Protein AF-A0A2J8JF62-F1 (afdb_monomer_lite)

Radius of gyration: 21.21 Å; chains: 1; bounding box: 68×29×29 Å

pLDDT: mean 83.53, std 13.4, range [53.38, 96.75]

Secondary structure (DSSP, 8-state):
---GGGTS-HHHHHHHHHHHHH--TTS-HHHHHHHHHHHHHHTTPPPPP-PPP--------------

Sequence (67 aa):
LLTYSDVVGADVLDEVVTVLSDTAWDAELAVVREQRNRLCDLLGVPRPQLVPQVTLSPSQHEVPVLP

Organism: Pan troglodytes (NCBI:txid9598)

Structure (mmCIF, N/CA/C/O backbone):
data_AF-A0A2J8JF62-F1
#
_entry.id   AF-A0A2J8JF62-F1
#
loop_
_atom_site.group_PDB
_atom_site.id
_atom_site.type_symbol
_atom_site.label_atom_id
_atom_site.label_alt_id
_atom_site.label_comp_id
_atom_site.label_asym_id
_atom_site.label_entity_id
_atom_site.label_seq_id
_atom_site.pdbx_PDB_ins_code
_atom_site.Cartn_x
_atom_site.Cartn_y
_atom_site.Cartn_z
_atom_site.occupancy
_atom_site.B_iso_or_equiv
_atom_site.auth_seq_id
_atom_site.auth_comp_id
_atom_site.auth_asym_id
_atom_site.auth_atom_id
_atom_site.pdbx_PDB_model_num
ATOM 1 N N . LEU A 1 1 ? -12.219 -17.005 15.316 1.00 65.25 1 LEU A N 1
ATOM 2 C CA . LEU A 1 1 ? -11.877 -16.883 13.885 1.00 65.25 1 LEU A CA 1
ATOM 3 C C . LEU A 1 1 ? -11.541 -15.417 13.676 1.00 65.25 1 LEU A C 1
ATOM 5 O O . LEU A 1 1 ? -12.403 -14.613 13.994 1.00 65.25 1 LEU A O 1
ATOM 9 N N . LEU A 1 2 ? -10.315 -15.067 13.284 1.00 60.84 2 LEU A N 1
ATOM 10 C CA . LEU A 1 2 ? -10.021 -13.685 12.896 1.00 60.84 2 LEU A CA 1
ATOM 11 C C . LEU A 1 2 ? -10.591 -13.504 11.488 1.00 60.84 2 LEU A C 1
ATOM 13 O O . LEU A 1 2 ? -10.247 -14.281 10.595 1.00 60.84 2 LEU A O 1
ATOM 17 N N . THR A 1 3 ? -11.505 -12.563 11.309 1.00 74.25 3 THR A N 1
ATOM 18 C CA . THR A 1 3 ? -12.077 -12.243 9.998 1.00 74.25 3 THR A CA 1
ATOM 19 C C . THR A 1 3 ? -11.390 -11.005 9.435 1.00 74.25 3 THR A C 1
ATOM 21 O O . THR A 1 3 ? -10.853 -10.194 10.182 1.00 74.25 3 THR A O 1
ATOM 24 N N . TYR A 1 4 ? -11.370 -10.841 8.111 1.00 67.38 4 TYR A N 1
ATOM 25 C CA . TYR A 1 4 ? -10.692 -9.702 7.475 1.00 67.38 4 TYR A CA 1
ATOM 26 C C . TYR A 1 4 ? -11.250 -8.337 7.924 1.00 67.38 4 TYR A C 1
ATOM 28 O O . TYR A 1 4 ? -10.505 -7.361 7.970 1.00 67.38 4 TYR A O 1
ATOM 36 N N . SER A 1 5 ? -12.517 -8.288 8.347 1.00 66.19 5 SER A N 1
ATOM 37 C CA . SER A 1 5 ? -13.156 -7.112 8.955 1.00 66.19 5 SER A CA 1
ATOM 38 C C . SER A 1 5 ? -12.606 -6.730 10.333 1.00 66.19 5 SER A C 1
ATOM 40 O O . SER A 1 5 ? -12.818 -5.607 10.774 1.00 66.19 5 SER A O 1
ATOM 42 N N . ASP A 1 6 ? -11.902 -7.636 11.018 1.00 71.50 6 ASP A N 1
ATOM 43 C CA . ASP A 1 6 ? -11.241 -7.334 12.295 1.00 71.50 6 ASP A CA 1
ATOM 44 C C . ASP A 1 6 ? -9.886 -6.627 12.090 1.00 71.50 6 ASP A C 1
ATOM 46 O O . ASP A 1 6 ? -9.296 -6.126 13.045 1.00 71.50 6 ASP A O 1
ATOM 50 N N . VAL A 1 7 ? -9.373 -6.611 10.851 1.00 70.75 7 VAL A N 1
ATOM 51 C CA . VAL A 1 7 ? -8.055 -6.060 10.488 1.00 70.75 7 VAL A CA 1
ATOM 52 C C . VAL A 1 7 ? -8.190 -4.711 9.779 1.00 70.75 7 VAL A C 1
ATOM 54 O O . VAL A 1 7 ? -7.344 -3.840 9.963 1.00 70.75 7 VAL A O 1
ATOM 57 N N . VAL A 1 8 ? -9.255 -4.521 8.995 1.00 76.56 8 VAL A N 1
ATOM 58 C CA . VAL A 1 8 ? -9.548 -3.278 8.266 1.00 76.56 8 VAL A CA 1
ATOM 59 C C . VAL A 1 8 ? -11.038 -2.966 8.273 1.00 76.56 8 VAL A C 1
ATOM 61 O O . VAL A 1 8 ? -11.870 -3.873 8.289 1.00 76.56 8 VAL A O 1
ATOM 64 N N . GLY A 1 9 ? -11.374 -1.673 8.216 1.00 81.19 9 GLY A N 1
ATOM 65 C CA . GLY A 1 9 ? -12.749 -1.226 7.997 1.00 81.19 9 GLY A CA 1
ATOM 66 C C . GLY A 1 9 ? -13.335 -1.843 6.724 1.00 81.19 9 GLY A C 1
ATOM 67 O O . GLY A 1 9 ? -12.630 -2.035 5.732 1.00 81.19 9 GLY A O 1
ATOM 68 N N . ALA A 1 10 ? -14.625 -2.185 6.753 1.00 74.06 10 ALA A N 1
ATOM 69 C CA . ALA A 1 10 ? -15.303 -2.834 5.626 1.00 74.06 10 ALA A CA 1
ATOM 70 C C . ALA A 1 10 ? -15.297 -1.974 4.346 1.00 74.06 10 ALA A C 1
ATOM 72 O O . ALA A 1 10 ? -15.319 -2.510 3.244 1.00 74.06 10 ALA A O 1
ATOM 73 N N . ASP A 1 11 ? -15.231 -0.654 4.508 1.00 75.25 11 ASP A N 1
ATOM 74 C CA . ASP A 1 11 ? -15.084 0.357 3.460 1.00 75.25 11 ASP A CA 1
ATOM 75 C C . ASP A 1 11 ? -13.693 0.360 2.808 1.00 75.25 11 ASP A C 1
ATOM 77 O O . ASP A 1 11 ? -13.561 0.692 1.634 1.00 75.25 11 ASP A O 1
ATOM 81 N N . VAL A 1 12 ? -12.663 -0.053 3.545 1.00 87.88 12 VAL A N 1
ATOM 82 C CA . VAL A 1 12 ? -11.273 -0.120 3.069 1.00 87.88 12 VAL A CA 1
ATOM 83 C C . VAL A 1 12 ? -10.925 -1.508 2.517 1.00 87.88 12 VAL A C 1
ATOM 85 O O . VAL A 1 12 ? -10.022 -1.648 1.692 1.00 87.88 12 VAL A O 1
ATOM 88 N N . LEU A 1 13 ? -11.649 -2.546 2.944 1.00 90.00 13 LEU A N 1
ATOM 89 C CA . LEU A 1 13 ? -11.378 -3.934 2.570 1.00 90.00 13 LEU A CA 1
ATOM 90 C C . LEU A 1 13 ? -11.451 -4.178 1.055 1.00 90.00 13 LEU A C 1
ATOM 92 O O . LEU A 1 13 ? -10.585 -4.864 0.517 1.00 90.00 13 LEU A O 1
ATOM 96 N N . ASP A 1 14 ? -12.448 -3.616 0.371 1.00 90.00 14 ASP A N 1
ATOM 97 C CA . ASP A 1 14 ? -12.627 -3.790 -1.079 1.00 90.00 14 ASP A CA 1
ATOM 98 C C . ASP A 1 14 ? -11.439 -3.218 -1.871 1.00 90.00 14 ASP A C 1
ATOM 100 O O . ASP A 1 14 ? -10.861 -3.872 -2.741 1.00 90.00 14 ASP A O 1
ATOM 104 N N . GLU A 1 15 ? -10.987 -2.031 -1.470 1.00 92.38 15 GLU A N 1
ATOM 105 C CA . GLU A 1 15 ? -9.820 -1.362 -2.037 1.00 92.38 15 GLU A CA 1
ATOM 106 C C . GLU A 1 15 ? -8.535 -2.174 -1.800 1.00 92.38 15 GLU A C 1
ATOM 108 O O . GLU A 1 15 ? -7.718 -2.346 -2.707 1.00 92.38 15 GLU A O 1
ATOM 113 N N . VAL A 1 16 ? -8.361 -2.725 -0.593 1.00 93.38 16 VAL A N 1
ATOM 114 C CA . VAL A 1 16 ? -7.216 -3.586 -0.254 1.00 93.38 16 VAL A CA 1
ATOM 115 C C . VAL A 1 16 ? -7.200 -4.842 -1.124 1.00 93.38 16 VAL A C 1
ATOM 117 O O . VAL A 1 16 ? -6.152 -5.190 -1.671 1.00 93.38 16 VAL A O 1
ATOM 120 N N . VAL A 1 17 ? -8.344 -5.512 -1.282 1.00 91.69 17 VAL A N 1
ATOM 121 C CA . VAL A 1 17 ? -8.455 -6.721 -2.114 1.00 91.69 17 VAL A CA 1
ATOM 122 C C . VAL A 1 17 ? -8.201 -6.396 -3.585 1.00 91.69 17 VAL A C 1
ATOM 124 O O . VAL A 1 17 ? -7.497 -7.155 -4.253 1.00 91.69 17 VAL A O 1
ATOM 127 N N . THR A 1 18 ? -8.698 -5.258 -4.068 1.00 94.19 18 THR A N 1
ATOM 128 C CA . THR A 1 18 ? -8.445 -4.775 -5.432 1.00 94.19 18 THR A CA 1
ATOM 129 C C . THR A 1 18 ? -6.949 -4.589 -5.672 1.00 94.19 18 THR A C 1
ATOM 131 O O . THR A 1 18 ? -6.399 -5.180 -6.597 1.00 94.19 18 THR A O 1
ATOM 134 N N . VAL A 1 19 ? -6.240 -3.872 -4.792 1.00 95.38 19 VAL A N 1
ATOM 135 C CA . VAL A 1 19 ? -4.783 -3.681 -4.935 1.00 95.38 19 VAL A CA 1
ATOM 136 C C . VAL A 1 19 ? -4.032 -5.004 -4.886 1.00 95.38 19 VAL A C 1
ATOM 138 O O . VAL A 1 19 ? -3.128 -5.217 -5.691 1.00 95.38 19 VAL A O 1
ATOM 141 N N . LEU A 1 20 ? -4.384 -5.900 -3.960 1.00 94.44 20 LEU A N 1
ATOM 142 C CA . LEU A 1 20 ? -3.738 -7.210 -3.860 1.00 94.44 20 LEU A CA 1
ATOM 143 C C . LEU A 1 20 ? -3.914 -8.046 -5.134 1.00 94.44 20 LEU A C 1
ATOM 145 O O . LEU A 1 20 ? -2.981 -8.762 -5.502 1.00 94.44 20 LEU A O 1
ATOM 149 N N . SER A 1 21 ? -5.075 -7.940 -5.783 1.00 95.25 21 SER A N 1
ATOM 150 C CA . SER A 1 21 ? -5.441 -8.734 -6.961 1.00 95.25 21 SER A CA 1
ATOM 151 C C . SER A 1 21 ? -4.88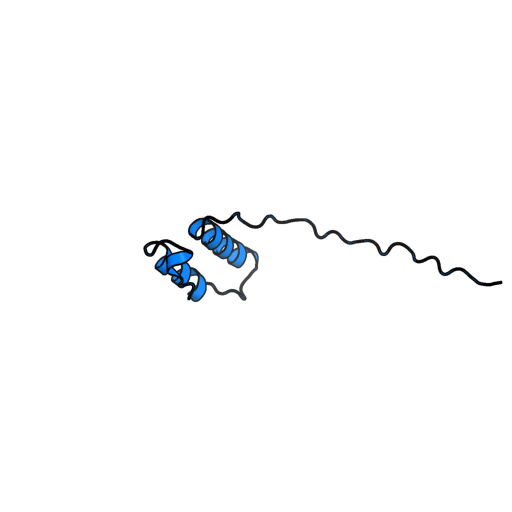2 -8.156 -8.262 1.00 95.25 21 SER A C 1
ATOM 153 O O . SER A 1 21 ? -4.369 -8.909 -9.087 1.00 95.25 21 SER A O 1
ATOM 155 N N . ASP A 1 22 ? -4.944 -6.834 -8.433 1.00 96.00 22 ASP A N 1
ATOM 156 C CA . ASP A 1 22 ? -4.568 -6.154 -9.680 1.00 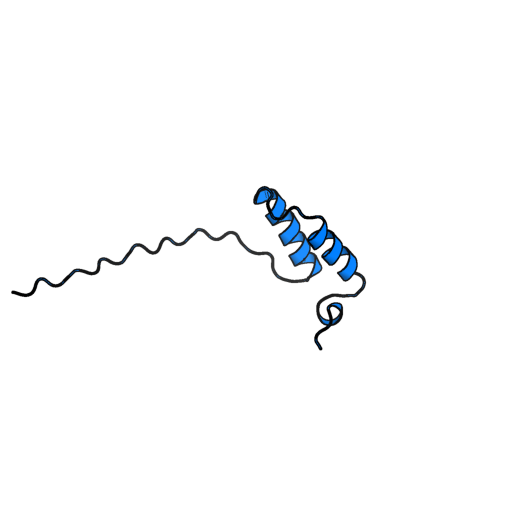96.00 22 ASP A CA 1
ATOM 157 C C . ASP A 1 22 ? -3.067 -5.850 -9.769 1.00 96.00 22 ASP A C 1
ATOM 159 O O . ASP A 1 22 ? -2.537 -5.581 -10.851 1.00 96.00 22 ASP A O 1
ATOM 163 N N . THR A 1 23 ? -2.353 -5.873 -8.640 1.00 96.19 23 THR A N 1
ATOM 164 C CA . THR A 1 23 ? -0.911 -5.616 -8.641 1.00 96.19 23 THR A CA 1
ATOM 165 C C . THR A 1 23 ? -0.155 -6.802 -9.239 1.00 96.19 23 THR A C 1
ATOM 167 O O . THR A 1 23 ? -0.140 -7.899 -8.684 1.00 96.19 23 THR A O 1
ATOM 170 N N . ALA A 1 24 ? 0.567 -6.556 -10.332 1.00 96.38 24 ALA A N 1
ATOM 171 C CA . ALA A 1 24 ? 1.578 -7.472 -10.853 1.00 96.38 24 ALA A CA 1
ATOM 172 C C . ALA A 1 24 ? 2.805 -7.485 -9.919 1.00 96.38 24 ALA A C 1
ATOM 174 O O . ALA A 1 24 ? 3.716 -6.665 -10.044 1.00 96.38 24 ALA A O 1
ATOM 175 N N . TRP A 1 25 ? 2.804 -8.380 -8.929 1.00 94.75 25 TRP A N 1
ATOM 176 C CA . TRP A 1 25 ? 3.846 -8.482 -7.892 1.00 94.75 25 TRP A CA 1
ATOM 177 C C . TRP A 1 25 ? 5.219 -8.932 -8.412 1.00 94.75 25 TRP A C 1
ATOM 179 O O . TRP A 1 25 ? 6.224 -8.771 -7.720 1.00 94.75 25 TRP A O 1
ATOM 189 N N . ASP A 1 26 ? 5.256 -9.488 -9.617 1.00 95.81 26 ASP A N 1
ATOM 190 C CA . ASP A 1 26 ? 6.443 -9.892 -10.368 1.00 95.81 26 ASP A CA 1
ATOM 191 C C . ASP A 1 26 ? 7.010 -8.775 -11.264 1.00 95.81 26 ASP A C 1
ATOM 193 O O . ASP A 1 26 ? 8.038 -8.969 -11.915 1.00 95.81 26 ASP A O 1
ATOM 197 N N . ALA A 1 27 ? 6.372 -7.600 -11.289 1.00 96.19 27 ALA A N 1
ATOM 198 C CA . ALA A 1 27 ? 6.861 -6.432 -12.008 1.00 96.19 27 ALA A CA 1
ATOM 199 C C . ALA A 1 27 ? 8.078 -5.780 -11.324 1.00 96.19 27 ALA A C 1
ATOM 201 O O . ALA A 1 27 ? 8.562 -6.193 -10.268 1.00 96.19 27 ALA A O 1
ATOM 202 N N . GLU A 1 28 ? 8.563 -4.696 -11.932 1.00 96.44 28 GLU A N 1
ATOM 203 C CA . GLU A 1 28 ? 9.672 -3.911 -11.402 1.00 96.44 28 GLU A CA 1
ATOM 204 C C . GLU A 1 28 ? 9.437 -3.466 -9.958 1.00 96.44 28 GLU A C 1
ATOM 206 O O . GLU A 1 28 ? 8.377 -2.947 -9.588 1.00 96.44 28 GLU A O 1
ATOM 211 N N . LEU A 1 29 ? 10.484 -3.589 -9.140 1.00 92.81 29 LEU A N 1
ATOM 212 C CA . LEU A 1 29 ? 10.391 -3.344 -7.703 1.00 92.81 29 LEU A CA 1
ATOM 213 C C . LEU A 1 29 ? 9.962 -1.904 -7.383 1.00 92.81 29 LEU A C 1
ATOM 215 O O . LEU A 1 29 ? 9.350 -1.665 -6.346 1.00 92.81 29 LEU A O 1
ATOM 219 N N . ALA A 1 30 ? 10.264 -0.944 -8.261 1.00 90.50 30 ALA A N 1
ATOM 220 C CA . ALA A 1 30 ? 9.789 0.432 -8.137 1.00 90.50 30 ALA A CA 1
ATOM 221 C C . ALA A 1 30 ? 8.250 0.508 -8.140 1.00 90.50 30 ALA A C 1
ATOM 223 O O . ALA A 1 30 ? 7.675 1.112 -7.238 1.00 90.50 30 ALA A O 1
ATOM 224 N N . VAL A 1 31 ? 7.599 -0.187 -9.077 1.00 91.75 31 VAL A N 1
ATOM 225 C CA . VAL A 1 31 ? 6.134 -0.235 -9.222 1.00 91.75 31 VAL A CA 1
ATOM 226 C C . VAL A 1 31 ? 5.506 -0.989 -8.051 1.00 91.75 31 VAL A C 1
ATOM 228 O O . VAL A 1 31 ? 4.572 -0.509 -7.408 1.00 91.75 31 VAL A O 1
ATOM 231 N N . VAL A 1 32 ? 6.069 -2.149 -7.708 1.00 95.94 32 VAL A N 1
ATOM 232 C CA . VAL A 1 32 ? 5.565 -2.986 -6.609 1.00 95.94 32 VAL A CA 1
ATOM 233 C C . VAL A 1 32 ? 5.657 -2.262 -5.261 1.00 95.94 32 VAL A C 1
ATOM 235 O O . VAL A 1 32 ? 4.761 -2.367 -4.419 1.00 95.94 32 VAL A O 1
ATOM 238 N N . ARG A 1 33 ? 6.725 -1.485 -5.036 1.00 95.50 33 ARG A N 1
ATOM 239 C CA . ARG A 1 33 ? 6.901 -0.708 -3.799 1.00 95.50 33 ARG A CA 1
ATOM 240 C C . ARG A 1 33 ? 5.839 0.369 -3.633 1.00 95.50 33 ARG A C 1
ATOM 242 O O . ARG A 1 33 ? 5.427 0.595 -2.496 1.00 95.50 33 ARG A O 1
ATOM 249 N N . GLU A 1 34 ? 5.412 1.013 -4.714 1.00 94.88 34 GLU A N 1
ATOM 250 C CA . GLU A 1 34 ? 4.336 2.007 -4.672 1.00 94.88 34 GLU A CA 1
ATOM 251 C C . GLU A 1 34 ? 3.015 1.365 -4.237 1.00 94.88 34 GLU A C 1
ATOM 253 O O . GLU A 1 34 ? 2.401 1.838 -3.279 1.00 94.88 34 GLU A O 1
ATOM 258 N N . GLN A 1 35 ? 2.641 0.231 -4.837 1.00 96.75 35 GLN A N 1
ATOM 259 C CA . GLN A 1 35 ? 1.404 -0.478 -4.480 1.00 96.75 35 GLN A CA 1
ATOM 260 C C . GLN A 1 35 ? 1.431 -1.036 -3.056 1.00 96.75 35 GLN A C 1
ATOM 262 O O . GLN A 1 35 ? 0.477 -0.875 -2.293 1.00 96.75 35 GLN A O 1
ATOM 267 N N . ARG A 1 36 ? 2.561 -1.605 -2.628 1.00 96.50 36 ARG A N 1
ATOM 268 C CA . ARG A 1 36 ? 2.750 -2.010 -1.229 1.00 96.50 36 ARG A CA 1
ATOM 269 C C . ARG A 1 36 ? 2.636 -0.817 -0.273 1.00 96.50 36 ARG A C 1
ATOM 271 O O . ARG A 1 36 ? 2.039 -0.955 0.787 1.00 96.50 36 ARG A O 1
ATOM 278 N N . ASN A 1 37 ? 3.203 0.343 -0.609 1.00 96.50 37 ASN A N 1
ATOM 279 C CA . ASN A 1 37 ? 3.091 1.528 0.250 1.00 96.50 37 ASN A CA 1
ATOM 280 C C . ASN A 1 37 ? 1.636 1.996 0.373 1.00 96.50 37 ASN A C 1
ATOM 282 O O . ASN A 1 37 ? 1.210 2.326 1.476 1.00 96.50 37 ASN A O 1
ATOM 286 N N . ARG A 1 38 ? 0.876 1.953 -0.728 1.00 95.06 38 ARG A N 1
ATOM 287 C CA . ARG A 1 38 ? -0.567 2.215 -0.728 1.00 95.06 38 ARG A CA 1
ATOM 288 C C . ARG A 1 38 ? -1.312 1.248 0.195 1.00 95.06 38 ARG A C 1
ATOM 290 O O . ARG A 1 38 ? -2.126 1.690 0.996 1.00 95.06 38 ARG A O 1
ATOM 297 N N . LEU A 1 39 ? -0.995 -0.048 0.143 1.00 95.19 39 LEU A N 1
ATOM 298 C CA . LEU A 1 39 ? -1.548 -1.031 1.083 1.00 95.19 39 LEU A CA 1
ATOM 299 C C . LEU A 1 39 ? -1.207 -0.693 2.534 1.00 95.19 39 LEU A C 1
ATOM 301 O O . LEU A 1 39 ? -2.080 -0.785 3.389 1.00 95.19 39 LEU A O 1
ATOM 305 N N . CYS A 1 40 ? 0.031 -0.281 2.821 1.00 94.94 40 CYS A N 1
ATOM 306 C CA . CYS A 1 40 ? 0.410 0.131 4.172 1.00 94.94 40 CYS A CA 1
ATOM 307 C C . CYS A 1 40 ? -0.447 1.299 4.677 1.00 94.94 40 CYS A C 1
ATOM 309 O O . CYS A 1 40 ? -0.895 1.260 5.820 1.00 94.94 40 CYS A O 1
ATOM 311 N N . ASP A 1 41 ? -0.719 2.290 3.823 1.00 94.06 41 ASP A N 1
ATOM 312 C CA . ASP A 1 41 ? -1.577 3.424 4.177 1.00 94.06 41 ASP A CA 1
ATOM 313 C C . ASP A 1 41 ? -3.020 2.988 4.458 1.00 94.06 41 ASP A C 1
ATOM 315 O O . ASP A 1 41 ? -3.595 3.402 5.462 1.00 94.06 41 ASP A O 1
ATOM 319 N N . LEU A 1 42 ? -3.584 2.119 3.609 1.00 93.00 42 LEU A N 1
ATOM 320 C CA . LEU A 1 42 ? -4.939 1.577 3.776 1.00 93.00 42 LEU A CA 1
ATOM 321 C C . LEU A 1 42 ? -5.064 0.745 5.061 1.00 93.00 42 LEU A C 1
ATOM 323 O O . LEU A 1 42 ? -6.063 0.825 5.769 1.00 93.00 42 LEU A O 1
ATOM 327 N N . LEU A 1 43 ? -4.026 -0.025 5.387 1.00 90.94 43 LEU A N 1
ATOM 328 C CA . LEU A 1 43 ? -3.960 -0.857 6.590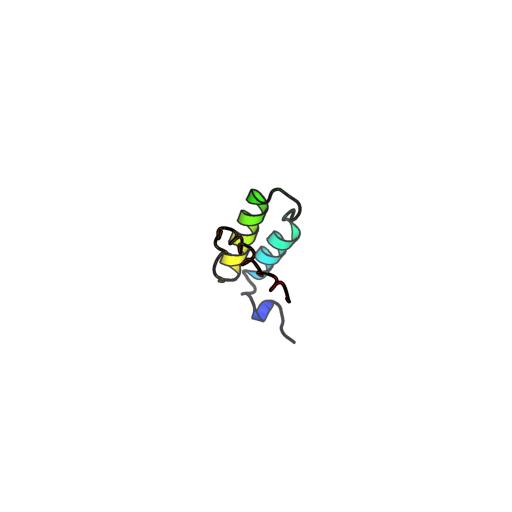 1.00 90.94 43 LEU A CA 1
ATOM 329 C C . LEU A 1 43 ? -3.595 -0.058 7.855 1.00 90.94 43 LEU A C 1
ATOM 331 O O . LEU A 1 43 ? -3.568 -0.627 8.945 1.00 90.94 43 LEU A O 1
ATOM 33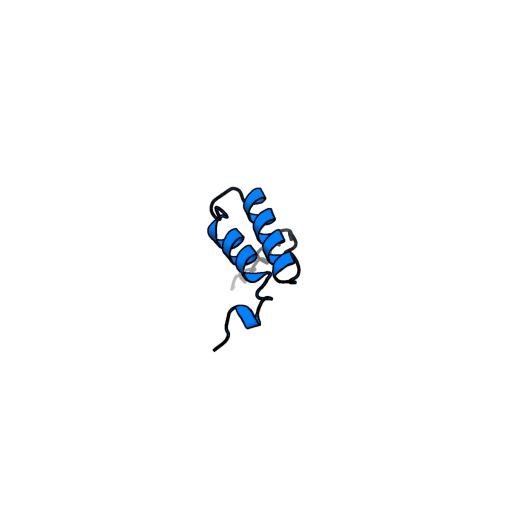5 N N . GLY A 1 44 ? -3.267 1.233 7.731 1.00 90.44 44 GLY A N 1
ATOM 336 C CA . GLY A 1 44 ? -2.815 2.065 8.849 1.00 90.44 44 GLY A CA 1
ATOM 337 C C . GLY A 1 44 ? -1.486 1.612 9.466 1.00 90.44 44 GLY A C 1
ATOM 338 O O . GLY A 1 44 ? -1.204 1.931 10.622 1.00 90.44 44 GLY A O 1
ATOM 339 N N . VAL A 1 45 ? -0.666 0.860 8.723 1.00 92.31 45 VAL A N 1
ATOM 340 C CA . VAL A 1 45 ? 0.637 0.368 9.191 1.00 92.31 45 VAL A CA 1
ATOM 341 C C . VAL A 1 45 ? 1.782 1.234 8.658 1.00 92.31 45 VAL A C 1
ATOM 343 O O . VAL A 1 45 ? 1.697 1.780 7.556 1.00 92.31 45 VAL A O 1
ATOM 346 N N . PRO A 1 46 ? 2.901 1.352 9.393 1.00 94.44 46 PRO A N 1
ATOM 347 C CA . PRO A 1 46 ? 4.053 2.110 8.921 1.00 94.44 46 PRO A CA 1
ATOM 348 C C . PRO A 1 46 ? 4.608 1.569 7.597 1.00 94.44 46 PRO A C 1
ATOM 350 O O . PRO A 1 46 ? 4.794 0.362 7.428 1.00 94.44 46 PRO A O 1
ATOM 353 N N . ARG A 1 47 ? 4.940 2.475 6.671 1.00 95.38 47 ARG A N 1
ATOM 354 C CA . ARG A 1 47 ? 5.583 2.110 5.404 1.00 95.38 47 ARG A CA 1
ATOM 355 C C . ARG A 1 47 ? 7.001 1.568 5.644 1.00 95.38 47 ARG A C 1
ATOM 357 O O . ARG A 1 47 ? 7.747 2.150 6.437 1.00 95.38 47 ARG A O 1
ATOM 364 N N . PRO A 1 48 ? 7.430 0.524 4.914 1.00 93.19 48 PRO A N 1
ATOM 365 C CA . PRO A 1 48 ? 8.804 0.040 4.984 1.00 93.19 48 PRO A CA 1
ATOM 366 C C . PRO A 1 48 ? 9.810 1.097 4.518 1.00 93.19 48 PRO A C 1
ATOM 368 O O . PRO A 1 48 ? 9.630 1.715 3.466 1.00 93.19 48 PRO A O 1
ATOM 371 N N . GLN A 1 49 ? 10.905 1.256 5.261 1.00 88.38 49 GLN A N 1
ATOM 372 C CA . GLN A 1 49 ? 12.020 2.126 4.885 1.00 88.38 49 GLN A CA 1
ATOM 373 C C . GLN A 1 49 ? 13.089 1.335 4.128 1.00 88.38 49 GLN A C 1
ATOM 375 O O . GLN A 1 49 ? 13.364 0.176 4.444 1.00 88.38 49 GLN A O 1
ATOM 380 N N . LEU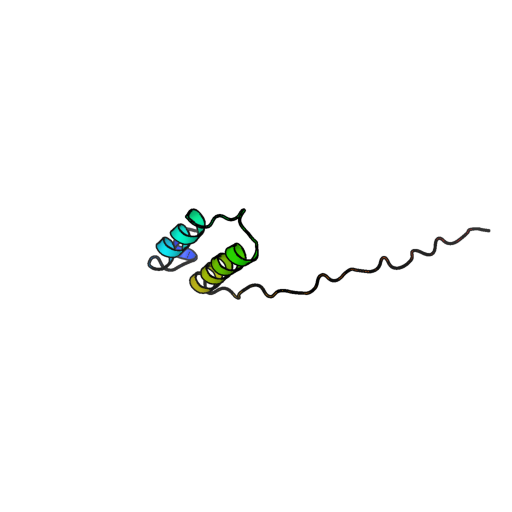 A 1 50 ? 13.705 1.959 3.122 1.00 86.25 50 LEU A N 1
ATOM 381 C CA . LEU A 1 50 ? 14.841 1.365 2.427 1.00 86.25 50 LEU A CA 1
ATOM 382 C C . LEU A 1 50 ? 16.084 1.511 3.308 1.00 86.25 50 LEU A C 1
ATOM 384 O O . LEU A 1 50 ? 16.621 2.607 3.444 1.00 86.25 50 LEU A O 1
ATOM 388 N N . VAL A 1 51 ? 16.534 0.406 3.894 1.00 87.69 51 VAL A N 1
ATOM 389 C CA . VAL A 1 51 ? 17.785 0.368 4.653 1.00 87.69 51 VAL A CA 1
ATOM 390 C C . VAL A 1 51 ? 18.916 -0.165 3.771 1.00 87.69 51 VAL A C 1
ATOM 392 O O . VAL A 1 51 ? 18.691 -1.104 3.000 1.00 87.69 51 VAL A O 1
ATOM 395 N N . PRO A 1 52 ? 20.129 0.411 3.848 1.00 86.00 52 PRO A N 1
ATOM 396 C CA . PRO A 1 52 ? 21.299 -0.178 3.218 1.00 86.00 52 PRO A CA 1
ATOM 397 C C . PRO A 1 52 ? 21.501 -1.605 3.722 1.00 86.00 52 PRO A C 1
ATOM 399 O O . PRO A 1 52 ? 21.351 -1.881 4.915 1.00 86.00 52 PRO A O 1
ATOM 402 N N . GLN A 1 53 ? 21.866 -2.509 2.818 1.00 82.31 53 GLN A N 1
ATOM 403 C CA . GLN A 1 53 ? 22.234 -3.857 3.218 1.00 82.31 53 GLN A CA 1
ATOM 404 C C . GLN A 1 53 ? 23.517 -3.776 4.052 1.00 82.31 53 GLN A C 1
ATOM 406 O O . GLN A 1 53 ? 24.561 -3.349 3.560 1.00 82.31 53 GLN A O 1
ATOM 411 N N . VAL A 1 54 ? 23.440 -4.167 5.324 1.00 81.75 54 VAL A N 1
ATOM 412 C CA . VAL A 1 54 ? 24.626 -4.275 6.174 1.00 81.75 54 VAL A CA 1
ATOM 413 C C . VAL A 1 54 ? 25.359 -5.542 5.757 1.00 81.75 54 VAL A C 1
ATOM 415 O O . VAL A 1 54 ? 24.988 -6.648 6.146 1.00 81.75 54 VAL A O 1
ATOM 418 N N . THR A 1 55 ? 26.390 -5.395 4.930 1.00 75.12 55 THR A N 1
ATOM 419 C CA . THR A 1 55 ? 27.338 -6.482 4.693 1.00 75.12 55 THR A CA 1
ATOM 420 C C . THR A 1 55 ? 28.134 -6.666 5.977 1.00 75.12 55 THR A C 1
ATOM 422 O O . THR A 1 55 ? 29.047 -5.895 6.266 1.00 75.12 55 THR A O 1
ATOM 425 N N . LEU A 1 56 ? 27.764 -7.662 6.782 1.00 72.44 56 LEU A N 1
ATOM 426 C CA . LEU A 1 56 ? 28.616 -8.125 7.869 1.00 72.44 56 LEU A CA 1
ATOM 427 C C . LEU A 1 56 ? 29.895 -8.671 7.228 1.00 72.44 56 LEU A C 1
ATOM 429 O O . LEU A 1 56 ? 29.879 -9.738 6.615 1.00 72.44 56 LEU A O 1
ATOM 433 N N . SER A 1 57 ? 30.992 -7.917 7.322 1.00 67.75 57 SER A N 1
ATOM 434 C CA . SER A 1 57 ? 32.316 -8.446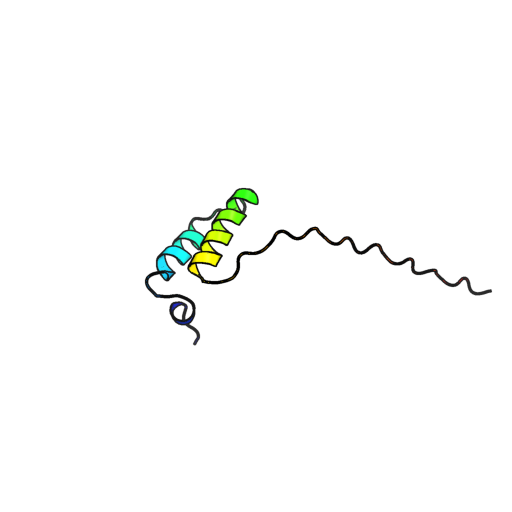 7.007 1.00 67.75 57 SER A CA 1
ATOM 435 C C . SER A 1 57 ? 32.522 -9.703 7.852 1.00 67.75 57 SER A C 1
ATOM 437 O O . SER A 1 57 ? 32.305 -9.633 9.065 1.00 67.75 57 SER A O 1
ATOM 439 N N . PRO A 1 58 ? 32.917 -10.848 7.267 1.00 65.00 58 PRO A N 1
ATOM 440 C CA . PRO A 1 58 ? 33.232 -12.018 8.063 1.00 65.00 58 PRO A CA 1
ATOM 441 C C . PRO A 1 58 ? 34.424 -11.648 8.945 1.00 65.00 58 PRO A C 1
ATOM 443 O O . PRO A 1 58 ? 35.538 -11.467 8.452 1.00 65.00 58 PRO A O 1
ATOM 446 N N . SER A 1 59 ? 34.178 -11.465 10.246 1.00 59.59 59 SER A N 1
ATOM 447 C CA . SER A 1 59 ? 35.235 -11.358 11.245 1.00 59.59 59 SER A CA 1
ATOM 448 C C . SER A 1 59 ? 36.172 -12.533 11.026 1.00 59.59 59 SER A C 1
ATOM 450 O O . SER A 1 59 ? 35.737 -13.689 11.056 1.00 59.59 59 SER A O 1
ATOM 452 N N . GLN A 1 60 ? 37.428 -12.215 10.720 1.00 55.91 60 GLN A N 1
ATOM 453 C CA . GLN A 1 60 ? 38.456 -13.197 10.437 1.00 55.91 60 GLN A CA 1
ATOM 454 C C . GLN A 1 60 ? 38.509 -14.170 11.615 1.00 55.91 60 GLN A C 1
ATOM 456 O O . GLN A 1 60 ? 38.927 -13.806 12.710 1.00 55.91 60 GLN A O 1
ATOM 461 N N . HIS A 1 61 ? 38.019 -15.392 11.404 1.00 53.38 61 HIS A N 1
ATOM 462 C CA . HIS A 1 61 ? 38.351 -16.506 12.273 1.00 53.38 61 HIS A CA 1
ATOM 463 C C . HIS A 1 61 ? 39.825 -16.789 12.004 1.00 53.38 61 HIS A C 1
ATOM 465 O O . HIS A 1 61 ? 40.172 -17.502 11.063 1.00 53.38 61 HIS A O 1
ATOM 471 N N . GLU A 1 62 ? 40.690 -16.130 12.769 1.00 59.31 62 GLU A N 1
ATOM 472 C CA . GLU A 1 62 ? 42.090 -16.500 12.888 1.00 59.31 62 GLU A CA 1
ATOM 473 C C . GLU A 1 62 ? 42.114 -17.960 13.354 1.00 59.31 62 GLU A C 1
ATOM 475 O O . GLU A 1 62 ? 41.704 -18.283 14.468 1.00 59.31 62 GLU A O 1
ATOM 480 N N . VAL A 1 63 ? 42.476 -18.868 12.448 1.00 60.19 63 VAL A N 1
ATOM 481 C CA . VAL A 1 63 ? 42.679 -20.277 12.780 1.00 60.19 63 VAL A CA 1
ATOM 482 C C . VAL A 1 63 ? 43.942 -20.324 13.638 1.00 60.19 63 VAL A C 1
ATOM 484 O O . VAL A 1 63 ? 45.003 -19.952 13.131 1.00 60.19 63 VAL A O 1
ATOM 487 N N . PRO A 1 64 ? 43.883 -20.755 14.911 1.00 62.91 64 PRO A N 1
ATOM 488 C CA . PRO A 1 64 ? 45.091 -20.873 15.703 1.00 62.91 64 PRO A CA 1
ATOM 489 C C . PRO A 1 64 ? 45.909 -22.021 15.111 1.00 62.91 64 PRO A C 1
ATOM 491 O O . PRO A 1 64 ? 45.459 -23.169 15.083 1.00 62.91 64 PRO A O 1
ATOM 494 N N . VAL A 1 65 ? 47.100 -21.710 14.596 1.00 65.62 65 VAL A N 1
ATOM 495 C CA . VAL A 1 65 ? 48.069 -22.741 14.221 1.00 65.62 65 VAL A CA 1
ATOM 496 C C . VAL A 1 65 ? 48.529 -23.400 15.527 1.00 65.62 65 VAL A C 1
ATOM 498 O O . VAL A 1 65 ? 49.091 -22.743 16.403 1.00 65.62 65 VAL A O 1
ATOM 501 N N . LEU A 1 66 ? 48.182 -24.673 15.717 1.00 59.31 66 LEU A N 1
ATOM 502 C CA . LEU A 1 66 ? 48.740 -25.480 16.804 1.00 59.31 66 LEU A CA 1
ATOM 503 C C . LEU A 1 66 ? 50.221 -25.782 16.493 1.00 59.31 66 LEU A C 1
ATOM 505 O O . LEU A 1 66 ? 50.554 -25.904 15.311 1.00 59.31 66 LEU A O 1
ATOM 509 N N . PRO A 1 67 ? 51.088 -25.850 17.523 1.00 67.88 67 PRO A N 1
ATOM 510 C CA . PRO A 1 67 ? 52.536 -25.996 17.366 1.00 67.88 67 PRO A CA 1
ATOM 511 C C . PRO A 1 67 ? 52.954 -27.326 16.731 1.00 67.88 67 PRO A C 1
ATOM 513 O O . PRO A 1 67 ? 52.236 -28.335 16.921 1.00 67.88 67 PRO A O 1
#

Foldseek 3Di:
DDDPCNQAPPVLVVVLVCLVVPDPCVDDPVSNLVSVQVNCVRSVHDRDDDDPPPPPDPPDPPDDDDD